Protein AF-A0A7S2DGN0-F1 (afdb_monomer)

Sequence (111 aa):
EVTQQELDEAKRRLREGFAFFGIVEQWEMSMCLFHATVGGHCHPGEFVDTRH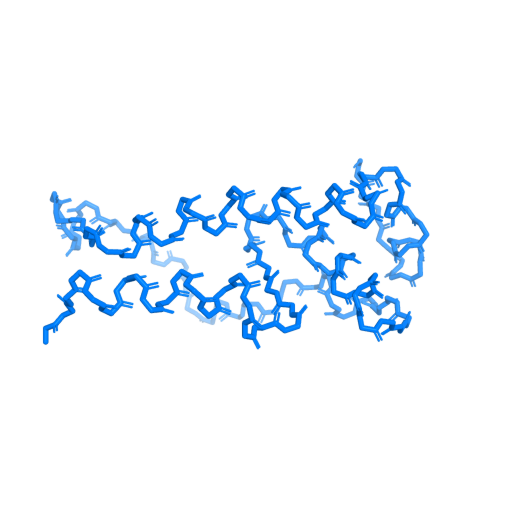WILPKVEYDEELLLGSWKDPYDGALYEYAQGLFQERLAEHNLSVEACQPCFQQAGIQYP

InterPro domains:
  IPR027417 P-loop containing nucleoside triphosphate hydrolase [G3DSA:3.40.50.300] (1-105)

Organism: NCBI:txid327968

Mean predicted aligned error: 5.31 Å

Radius of gyration: 16.92 Å; Cα contacts (8 Å, |Δi|>4): 85; chains: 1; bounding box: 37×41×38 Å

Structure (mmCIF, N/CA/C/O backbone):
data_AF-A0A7S2DGN0-F1
#
_entry.id   AF-A0A7S2DGN0-F1
#
loop_
_atom_site.group_PDB
_atom_site.id
_atom_site.type_symbol
_atom_site.label_atom_id
_atom_site.label_alt_id
_atom_site.label_comp_id
_atom_site.label_asym_id
_atom_site.label_entity_id
_atom_site.label_seq_id
_atom_site.pdbx_PDB_ins_code
_atom_site.Cartn_x
_atom_site.Cartn_y
_atom_site.Cartn_z
_atom_site.occupancy
_atom_site.B_iso_or_equiv
_atom_site.auth_seq_id
_atom_site.auth_comp_id
_atom_site.auth_asym_id
_atom_site.auth_atom_id
_atom_site.pdbx_PDB_model_num
ATOM 1 N N . GLU A 1 1 ? -19.899 8.518 14.399 1.00 79.38 1 GLU A N 1
ATOM 2 C CA . GLU A 1 1 ? -18.679 8.390 15.217 1.00 79.38 1 GLU A CA 1
ATOM 3 C C . GLU A 1 1 ? -18.067 7.047 14.875 1.00 79.38 1 GLU A C 1
ATOM 5 O O . GLU A 1 1 ? -18.847 6.115 14.714 1.00 79.38 1 GLU A O 1
ATOM 10 N N . VAL A 1 2 ? -16.748 6.984 14.679 1.00 89.06 2 VAL A N 1
ATOM 11 C CA . VAL A 1 2 ? -16.049 5.735 14.341 1.00 89.06 2 VAL A CA 1
ATOM 12 C C . VAL A 1 2 ? -15.901 4.882 15.600 1.00 89.06 2 VAL A C 1
ATOM 14 O O . VAL A 1 2 ? -15.639 5.395 16.688 1.00 89.06 2 VAL A O 1
ATOM 17 N N . THR A 1 3 ? -16.089 3.579 15.452 1.00 94.94 3 THR A N 1
ATOM 18 C CA . THR A 1 3 ? -16.093 2.590 16.528 1.00 94.94 3 THR A CA 1
ATOM 19 C C . THR A 1 3 ? -14.958 1.581 16.372 1.00 94.94 3 THR A C 1
ATOM 21 O O . THR A 1 3 ? -14.431 1.363 15.281 1.00 94.94 3 THR A O 1
ATOM 24 N N . GLN A 1 4 ? -14.635 0.869 17.456 1.00 96.06 4 GLN A N 1
ATOM 25 C CA . GLN A 1 4 ? -13.684 -0.246 17.403 1.00 96.06 4 GLN A CA 1
ATOM 26 C C . GLN A 1 4 ? -14.107 -1.333 16.398 1.00 96.06 4 GLN A C 1
ATOM 28 O O . GLN A 1 4 ? -13.263 -1.902 15.715 1.00 96.06 4 GLN A O 1
ATOM 33 N N . GLN A 1 5 ? -15.413 -1.588 16.266 1.00 97.50 5 GLN A N 1
ATOM 34 C CA . GLN A 1 5 ? -15.936 -2.566 15.306 1.00 97.50 5 GLN A CA 1
ATOM 35 C C . GLN A 1 5 ? -15.676 -2.144 13.855 1.00 97.50 5 GLN A C 1
ATOM 37 O O . GLN A 1 5 ? -15.377 -2.989 13.014 1.00 97.50 5 GLN A O 1
ATOM 42 N N . GLU A 1 6 ? -15.757 -0.845 13.557 1.00 98.06 6 GLU A N 1
ATOM 43 C CA . GLU A 1 6 ? -15.435 -0.316 12.229 1.00 98.06 6 GLU A CA 1
ATOM 44 C C . GLU A 1 6 ? -13.933 -0.396 11.936 1.00 98.06 6 GLU A C 1
ATOM 46 O O . GLU A 1 6 ? -13.562 -0.759 10.820 1.00 98.06 6 GLU A O 1
ATOM 51 N N . LEU A 1 7 ? -13.071 -0.151 12.933 1.00 97.88 7 LEU A N 1
ATOM 52 C CA . LEU A 1 7 ? -11.626 -0.371 12.807 1.00 97.88 7 LEU A CA 1
ATOM 53 C C . LEU A 1 7 ? -11.302 -1.847 12.518 1.00 97.88 7 LEU A C 1
ATOM 55 O O . LEU A 1 7 ? -10.513 -2.145 11.619 1.00 97.88 7 LEU A O 1
ATOM 59 N N . ASP A 1 8 ? -11.919 -2.777 13.246 1.00 98.19 8 ASP A N 1
ATOM 60 C CA . ASP A 1 8 ? -11.689 -4.213 13.062 1.00 98.19 8 ASP A CA 1
ATOM 61 C C . ASP A 1 8 ? -12.170 -4.687 11.679 1.00 98.19 8 ASP A C 1
ATOM 63 O O . ASP A 1 8 ? -11.466 -5.431 10.990 1.00 98.19 8 ASP A O 1
ATOM 67 N N . GLU A 1 9 ? -13.325 -4.198 11.216 1.00 98.44 9 GLU A N 1
ATOM 68 C CA . GLU A 1 9 ? -13.828 -4.479 9.868 1.00 98.44 9 GLU A CA 1
ATOM 69 C C . GLU A 1 9 ? -12.934 -3.863 8.779 1.00 98.44 9 GLU A C 1
ATOM 71 O O . GLU A 1 9 ? -12.698 -4.499 7.750 1.00 98.44 9 GLU A O 1
ATOM 76 N N . ALA A 1 10 ? -12.380 -2.666 8.992 1.00 98.38 10 ALA A N 1
ATOM 77 C CA . ALA A 1 10 ? -11.428 -2.057 8.064 1.00 98.38 10 ALA A CA 1
ATOM 78 C C . ALA A 1 10 ? -10.141 -2.892 7.938 1.00 98.38 10 ALA A C 1
ATOM 80 O O . ALA A 1 10 ? -9.703 -3.183 6.821 1.00 98.38 10 ALA A O 1
ATOM 81 N N . LYS A 1 11 ? -9.584 -3.367 9.062 1.00 98.62 11 LYS A N 1
ATOM 82 C CA . LYS A 1 11 ? -8.427 -4.283 9.073 1.00 98.62 11 LYS A CA 1
ATOM 83 C C . LYS A 1 11 ? -8.732 -5.588 8.338 1.00 98.62 11 LYS A C 1
ATOM 85 O O . LYS A 1 11 ? -7.925 -6.040 7.525 1.00 98.62 11 LYS A O 1
ATOM 90 N N . ARG A 1 12 ? -9.917 -6.167 8.565 1.00 98.56 12 ARG A N 1
ATOM 91 C CA . ARG A 1 12 ? -10.363 -7.380 7.866 1.00 98.56 12 ARG A CA 1
ATOM 92 C C . ARG A 1 12 ? -10.457 -7.154 6.355 1.00 98.56 12 ARG A C 1
ATOM 94 O O . ARG A 1 12 ? -9.955 -7.966 5.583 1.00 98.56 12 ARG A O 1
ATOM 101 N N . ARG A 1 13 ? -11.032 -6.030 5.911 1.00 98.44 13 ARG A N 1
ATOM 102 C CA . ARG A 1 13 ? -11.114 -5.676 4.481 1.00 98.44 13 ARG A CA 1
ATOM 103 C C . ARG A 1 13 ? -9.741 -5.487 3.842 1.00 98.44 13 ARG A C 1
ATOM 105 O O . ARG A 1 13 ? -9.553 -5.966 2.729 1.00 98.44 13 ARG A O 1
ATOM 112 N N . LEU A 1 14 ? -8.782 -4.864 4.531 1.00 98.12 14 LEU A N 1
ATOM 113 C CA . LEU A 1 14 ? -7.393 -4.772 4.056 1.00 98.12 14 LEU A CA 1
ATOM 114 C C . LEU A 1 14 ? -6.757 -6.149 3.845 1.00 98.12 14 LEU A C 1
ATOM 116 O O . LEU A 1 14 ? -6.093 -6.375 2.835 1.00 98.12 14 LEU A O 1
ATOM 120 N N . ARG A 1 15 ? -6.982 -7.086 4.770 1.00 98.19 15 ARG A N 1
ATOM 121 C CA . ARG A 1 15 ? -6.400 -8.431 4.684 1.00 98.19 15 ARG A CA 1
ATOM 122 C C . ARG A 1 15 ? -7.095 -9.342 3.674 1.00 98.19 15 ARG A C 1
ATOM 124 O O . ARG A 1 15 ? -6.430 -10.168 3.058 1.00 98.19 15 ARG A O 1
ATOM 131 N N . GLU A 1 16 ? -8.406 -9.236 3.518 1.00 97.44 16 GLU A N 1
ATOM 132 C CA . GLU A 1 16 ? -9.191 -10.261 2.812 1.00 97.44 16 GLU A CA 1
ATOM 133 C C . GLU A 1 16 ? -9.985 -9.722 1.621 1.00 97.44 16 GLU A C 1
ATOM 135 O O . GLU A 1 16 ? -10.348 -10.482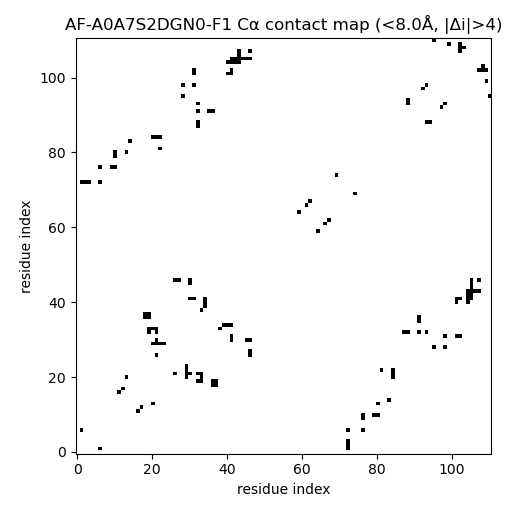 0.728 1.00 97.44 16 GLU A O 1
ATOM 140 N N . GLY A 1 17 ? -10.320 -8.432 1.632 1.00 96.50 17 GLY A N 1
ATOM 141 C CA . GLY A 1 17 ? -11.282 -7.841 0.703 1.00 96.50 17 GLY A CA 1
ATOM 142 C C . GLY A 1 17 ? -10.650 -7.135 -0.491 1.00 96.50 17 GLY A C 1
ATOM 143 O O . GLY A 1 17 ? -11.235 -7.136 -1.573 1.00 96.50 17 GLY A O 1
ATOM 144 N N . PHE A 1 18 ? -9.479 -6.524 -0.312 1.00 96.81 18 PHE A N 1
ATOM 145 C CA . PHE A 1 18 ? -8.791 -5.819 -1.389 1.00 96.81 18 PHE A CA 1
ATOM 146 C C . PHE A 1 18 ? -7.806 -6.733 -2.106 1.00 96.81 18 PHE A C 1
ATOM 148 O O . PHE A 1 18 ? -6.973 -7.379 -1.476 1.00 96.81 18 PHE A O 1
ATOM 155 N N . ALA A 1 19 ? -7.864 -6.726 -3.440 1.00 94.75 19 ALA A N 1
ATOM 156 C CA . ALA A 1 19 ? -6.831 -7.353 -4.258 1.00 94.75 19 ALA A CA 1
ATOM 157 C C . ALA A 1 19 ? -5.477 -6.661 -4.052 1.00 94.75 19 ALA A C 1
ATOM 159 O O . ALA A 1 19 ? -4.453 -7.322 -4.005 1.00 94.75 19 ALA A O 1
ATOM 160 N N . PHE A 1 20 ? -5.478 -5.336 -3.894 1.00 97.12 20 PHE A N 1
ATOM 161 C CA . PHE A 1 20 ? -4.279 -4.536 -3.693 1.00 97.12 20 PHE A CA 1
ATOM 162 C C . PHE A 1 20 ? -4.585 -3.305 -2.832 1.00 97.12 20 PHE A C 1
ATOM 164 O O . PHE A 1 20 ? -5.671 -2.729 -2.927 1.00 97.12 20 PHE A O 1
ATOM 171 N N . PHE A 1 21 ? -3.601 -2.880 -2.043 1.00 98.38 21 PHE A N 1
ATOM 172 C CA . PHE A 1 21 ? -3.524 -1.559 -1.425 1.00 98.38 21 PHE A CA 1
ATOM 173 C C . PHE A 1 21 ? -2.049 -1.128 -1.344 1.00 98.38 21 PHE A C 1
ATOM 175 O O . PHE A 1 21 ? -1.154 -1.974 -1.352 1.00 98.38 21 PHE A O 1
ATOM 182 N N . GLY A 1 22 ? -1.800 0.180 -1.264 1.00 97.69 22 GLY A N 1
ATOM 183 C CA . GLY A 1 22 ? -0.454 0.757 -1.213 1.00 97.69 22 GLY A CA 1
ATOM 184 C C . GLY A 1 22 ? -0.262 1.731 -0.054 1.00 97.69 22 GLY A C 1
ATOM 185 O O . GLY A 1 22 ? -1.223 2.118 0.611 1.00 97.69 22 GLY A O 1
ATOM 186 N N . ILE A 1 23 ? 0.989 2.139 0.152 1.00 98.19 23 ILE A N 1
ATOM 187 C CA . ILE A 1 23 ? 1.421 3.126 1.146 1.00 98.19 23 ILE A CA 1
ATOM 188 C C . ILE A 1 23 ? 2.069 4.294 0.399 1.00 98.19 23 ILE A C 1
ATOM 190 O O . ILE A 1 23 ? 3.002 4.093 -0.377 1.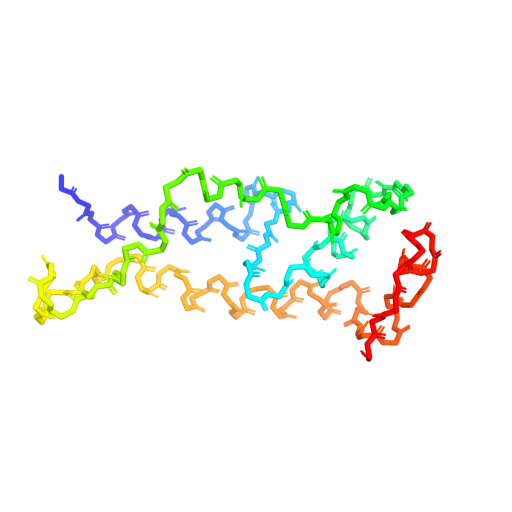00 98.19 23 ILE A O 1
ATOM 194 N N . VAL A 1 24 ? 1.581 5.516 0.624 1.00 94.19 24 VAL A N 1
ATOM 195 C CA . VAL A 1 24 ? 2.021 6.712 -0.121 1.00 94.19 24 VAL A CA 1
ATOM 196 C C . VAL A 1 24 ? 3.512 6.989 0.081 1.00 94.19 24 VAL A C 1
ATOM 198 O O . VAL A 1 24 ? 4.206 7.363 -0.857 1.00 94.19 24 VAL A O 1
ATOM 201 N N . GLU A 1 25 ? 4.023 6.751 1.283 1.00 94.50 25 GLU A N 1
ATOM 202 C CA . GLU A 1 25 ? 5.432 6.900 1.654 1.00 94.50 25 GLU A CA 1
ATOM 203 C C . GLU A 1 25 ? 6.337 5.839 1.007 1.00 94.50 25 GLU A C 1
ATOM 205 O O . GLU A 1 25 ? 7.556 5.977 1.026 1.00 94.50 25 GLU A O 1
ATOM 210 N N . GLN A 1 26 ? 5.752 4.781 0.439 1.00 96.00 26 GLN A N 1
ATOM 211 C CA . GLN A 1 26 ? 6.433 3.705 -0.286 1.00 96.00 26 GLN A CA 1
ATOM 212 C C . GLN A 1 26 ? 5.810 3.562 -1.682 1.00 96.00 26 GLN A C 1
ATOM 214 O O . GLN A 1 26 ? 5.432 2.464 -2.105 1.00 96.00 26 GLN A O 1
ATOM 219 N N . TRP A 1 27 ? 5.628 4.689 -2.375 1.00 95.19 27 TRP A N 1
ATOM 220 C CA . TRP A 1 27 ? 4.850 4.772 -3.611 1.00 95.19 27 TRP A CA 1
ATOM 221 C C . TRP A 1 27 ? 5.359 3.829 -4.705 1.00 95.19 27 TRP A C 1
ATOM 223 O O . TRP A 1 27 ? 4.587 3.071 -5.290 1.00 95.19 27 TRP A O 1
ATOM 233 N N . GLU A 1 28 ? 6.666 3.808 -4.948 1.00 95.81 28 GLU A N 1
ATOM 234 C CA . GLU A 1 28 ? 7.266 3.007 -6.013 1.00 95.81 28 GLU A CA 1
ATOM 235 C C . GLU A 1 28 ? 7.126 1.509 -5.735 1.00 95.81 28 GLU A C 1
ATOM 237 O O . GLU A 1 28 ? 6.751 0.737 -6.620 1.00 95.81 28 GLU A O 1
ATOM 242 N N . MET A 1 29 ? 7.329 1.103 -4.479 1.00 97.75 29 MET A N 1
ATOM 243 C CA . MET A 1 29 ? 7.074 -0.269 -4.035 1.00 97.75 29 MET A CA 1
ATOM 244 C C . MET A 1 29 ? 5.587 -0.623 -4.108 1.00 97.75 29 MET A C 1
ATOM 246 O O . MET A 1 29 ? 5.246 -1.756 -4.438 1.00 97.75 29 MET A O 1
ATOM 250 N N . SER A 1 30 ? 4.695 0.340 -3.862 1.00 98.06 30 SER A N 1
ATOM 251 C CA . SER A 1 30 ? 3.251 0.149 -4.012 1.00 98.06 30 SER A CA 1
ATOM 252 C C . SER A 1 30 ? 2.877 -0.121 -5.468 1.00 98.06 30 SER A C 1
ATOM 254 O O . SER A 1 30 ? 2.110 -1.042 -5.731 1.00 98.06 30 SER A O 1
ATOM 256 N N . MET A 1 31 ? 3.445 0.615 -6.426 1.00 97.56 31 MET A N 1
ATOM 257 C CA . MET A 1 31 ? 3.211 0.359 -7.853 1.00 97.56 31 MET A CA 1
ATOM 258 C C . MET A 1 31 ? 3.806 -0.982 -8.292 1.00 97.56 31 MET A C 1
ATOM 260 O O . MET A 1 31 ? 3.151 -1.741 -9.003 1.00 97.56 31 MET A O 1
ATOM 264 N N . CYS A 1 32 ? 5.004 -1.332 -7.815 1.00 97.88 32 CYS A N 1
ATOM 265 C CA . CYS A 1 32 ? 5.582 -2.648 -8.081 1.00 97.88 32 CYS A CA 1
ATOM 266 C C . CYS A 1 32 ? 4.699 -3.788 -7.544 1.00 97.88 32 CYS A C 1
ATOM 268 O O . CYS A 1 32 ? 4.413 -4.738 -8.273 1.00 97.88 32 CYS A O 1
ATOM 270 N N . LEU A 1 33 ? 4.214 -3.677 -6.301 1.00 98.44 33 LEU A N 1
ATOM 271 C CA . LEU A 1 33 ? 3.296 -4.653 -5.716 1.00 98.44 33 LEU A CA 1
ATOM 272 C C . LEU A 1 33 ? 1.987 -4.732 -6.506 1.00 98.44 33 LEU A C 1
ATOM 274 O O . LEU A 1 33 ? 1.540 -5.832 -6.808 1.00 98.44 33 LEU A O 1
ATOM 278 N N . PHE A 1 34 ? 1.406 -3.597 -6.902 1.00 98.25 34 PHE A N 1
ATOM 279 C CA . PHE A 1 34 ? 0.202 -3.570 -7.734 1.00 98.25 34 PHE A CA 1
ATOM 280 C C . PHE A 1 34 ? 0.377 -4.402 -9.009 1.00 98.25 34 PHE A C 1
ATOM 282 O O . PHE A 1 34 ? -0.439 -5.285 -9.285 1.00 98.25 34 PHE A O 1
ATOM 289 N N . HIS A 1 35 ? 1.469 -4.184 -9.746 1.00 98.12 35 HIS A N 1
ATOM 290 C CA . HIS A 1 35 ? 1.760 -4.935 -10.970 1.00 98.12 35 HIS A CA 1
ATOM 291 C C . HIS A 1 35 ? 2.119 -6.399 -10.701 1.00 98.12 35 HIS A C 1
ATOM 293 O O . HIS A 1 35 ? 1.787 -7.258 -11.514 1.00 98.12 35 HIS A O 1
ATOM 299 N N . ALA A 1 36 ? 2.720 -6.725 -9.555 1.00 97.44 36 ALA A N 1
ATOM 300 C CA . ALA A 1 36 ? 2.949 -8.111 -9.145 1.00 97.44 36 ALA A CA 1
ATOM 301 C C . ALA A 1 36 ? 1.653 -8.844 -8.755 1.00 97.44 36 ALA A C 1
ATOM 303 O O . ALA A 1 36 ? 1.561 -10.061 -8.926 1.00 97.44 36 ALA A O 1
ATOM 304 N N . THR A 1 37 ? 0.655 -8.127 -8.234 1.00 96.69 37 THR A N 1
ATOM 305 C CA . THR A 1 37 ? -0.634 -8.699 -7.833 1.00 96.69 37 THR A CA 1
ATOM 306 C C . THR A 1 37 ? -1.616 -8.810 -8.996 1.00 96.69 37 THR A C 1
ATOM 308 O O . THR A 1 37 ? -2.272 -9.839 -9.150 1.00 96.69 37 THR A O 1
ATOM 311 N N . VAL A 1 38 ? -1.739 -7.766 -9.815 1.00 95.69 38 VAL A N 1
ATOM 312 C CA . VAL A 1 38 ? -2.761 -7.669 -10.872 1.00 95.69 38 VAL A CA 1
ATOM 313 C C . VAL A 1 38 ? -2.204 -8.052 -12.249 1.00 95.69 38 VAL A C 1
ATOM 315 O O . VAL A 1 38 ? -2.957 -8.480 -13.125 1.00 95.69 38 VAL A O 1
ATOM 318 N N . GLY A 1 39 ? -0.886 -7.960 -12.435 1.00 95.19 39 GLY A N 1
ATOM 319 C CA . GLY A 1 39 ? -0.243 -8.050 -13.741 1.00 95.19 39 GLY A CA 1
ATOM 320 C C . GLY A 1 39 ? -0.379 -6.750 -14.537 1.00 95.19 39 GLY A C 1
ATOM 321 O O . GLY A 1 39 ? -1.247 -5.921 -14.276 1.00 95.19 39 GLY A O 1
ATOM 322 N N . GLY A 1 40 ? 0.478 -6.577 -15.539 1.00 95.62 40 GLY A N 1
ATOM 323 C CA . GLY A 1 40 ? 0.519 -5.358 -16.343 1.00 95.62 40 GLY A CA 1
ATOM 324 C C . GLY A 1 40 ? 1.944 -4.930 -16.656 1.00 95.62 40 GLY A C 1
ATOM 325 O O . GLY A 1 40 ? 2.908 -5.562 -16.225 1.00 95.62 40 GLY A O 1
ATOM 326 N N . HIS A 1 41 ? 2.061 -3.883 -17.466 1.00 96.38 41 HIS A N 1
ATOM 327 C CA . HIS A 1 41 ? 3.328 -3.204 -17.702 1.00 96.38 41 HIS A CA 1
ATOM 328 C C . HIS A 1 41 ? 3.400 -1.985 -16.792 1.00 96.38 41 HIS A C 1
ATOM 330 O O . HIS A 1 41 ? 2.425 -1.241 -16.709 1.00 96.38 41 HIS A O 1
ATOM 336 N N . CYS A 1 42 ? 4.550 -1.755 -16.165 1.00 97.38 42 CYS A N 1
ATOM 337 C CA . CYS A 1 42 ? 4.742 -0.556 -15.362 1.00 97.38 42 CYS A CA 1
ATOM 338 C C . CYS A 1 42 ? 4.897 0.661 -16.274 1.00 97.38 42 CYS A C 1
ATOM 340 O O . CYS A 1 42 ? 5.763 0.690 -17.151 1.00 97.38 42 CYS A O 1
ATOM 342 N N . HIS A 1 43 ? 4.047 1.666 -16.087 1.00 95.94 43 HIS A N 1
ATOM 343 C CA . HIS A 1 43 ? 3.988 2.833 -16.957 1.00 95.94 43 HIS A CA 1
ATOM 344 C C . HIS A 1 43 ? 4.636 4.054 -16.296 1.00 95.94 43 HIS A C 1
ATOM 346 O O . HIS A 1 43 ? 4.388 4.312 -15.122 1.00 95.94 43 HIS A O 1
ATOM 352 N N . PRO A 1 44 ? 5.372 4.895 -17.050 1.00 94.19 44 PRO A N 1
ATOM 353 C CA 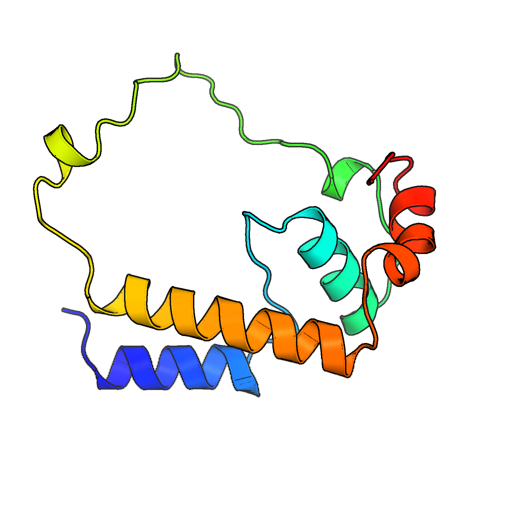. PRO A 1 44 ? 6.032 6.076 -16.488 1.00 94.19 44 PRO A CA 1
ATOM 354 C C . PRO A 1 44 ? 5.090 7.000 -15.702 1.00 94.19 44 PRO A C 1
ATOM 356 O O . PRO A 1 44 ? 5.470 7.544 -14.671 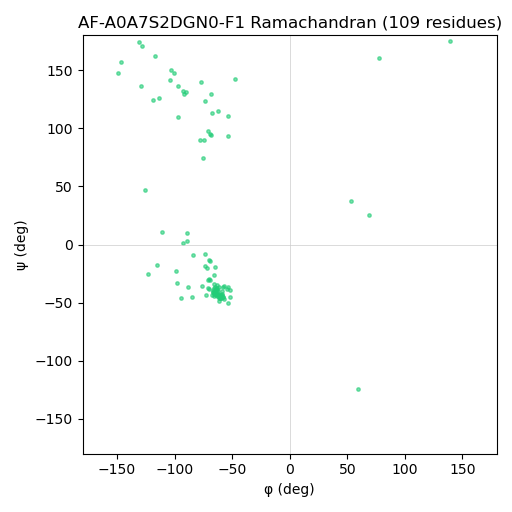1.00 94.19 44 PRO A O 1
ATOM 359 N N . GLY A 1 45 ? 3.842 7.151 -16.163 1.00 91.62 45 GLY A N 1
ATOM 360 C CA . GLY A 1 45 ? 2.843 8.015 -15.526 1.00 91.62 45 GLY A CA 1
ATOM 361 C C . GLY A 1 45 ? 2.415 7.579 -14.121 1.00 91.62 45 GLY A C 1
ATOM 362 O O . GLY A 1 45 ? 1.921 8.410 -13.369 1.00 91.62 45 GLY A O 1
ATOM 363 N N . GLU A 1 46 ? 2.633 6.316 -13.749 1.00 93.12 46 GLU A N 1
ATOM 364 C CA . GLU A 1 46 ? 2.324 5.784 -12.413 1.00 93.12 46 GLU A CA 1
ATOM 365 C C . GLU A 1 46 ? 3.321 6.273 -11.358 1.00 93.12 46 GLU A C 1
ATOM 367 O O . GLU A 1 46 ? 3.031 6.242 -10.168 1.00 93.12 46 GLU A O 1
ATOM 372 N N . PHE A 1 47 ? 4.484 6.760 -11.791 1.00 92.38 47 PHE A N 1
ATOM 373 C CA . PHE A 1 47 ? 5.585 7.203 -10.935 1.00 92.38 47 PHE A CA 1
ATOM 374 C C . PHE A 1 47 ? 5.790 8.723 -10.984 1.00 92.38 47 PHE A C 1
ATOM 376 O O . PHE A 1 47 ? 6.788 9.243 -10.490 1.00 92.38 47 PHE A O 1
ATOM 383 N N . VAL A 1 48 ? 4.848 9.454 -11.586 1.00 86.50 48 VAL A N 1
ATOM 384 C CA . VAL A 1 48 ? 4.846 10.918 -11.599 1.00 86.50 48 VAL A CA 1
ATOM 385 C C . VAL A 1 48 ? 4.034 11.427 -10.415 1.00 86.50 48 VAL A C 1
ATOM 387 O O . VAL A 1 48 ? 2.877 11.053 -10.241 1.00 86.50 48 VAL A O 1
ATOM 390 N N . ASP A 1 49 ? 4.606 12.348 -9.638 1.00 80.38 49 ASP A N 1
ATOM 391 C CA . ASP A 1 49 ? 3.838 13.085 -8.636 1.00 80.38 49 ASP A CA 1
ATOM 392 C C . ASP A 1 49 ? 2.886 14.069 -9.330 1.00 80.38 49 ASP A C 1
ATOM 394 O O . ASP A 1 49 ? 3.266 15.168 -9.738 1.00 80.38 49 ASP A O 1
ATOM 398 N N . THR A 1 50 ? 1.628 13.661 -9.490 1.00 76.88 50 THR A N 1
ATOM 399 C CA . THR A 1 50 ? 0.578 14.486 -10.099 1.00 76.88 50 THR A CA 1
ATOM 400 C C . THR A 1 50 ? -0.170 15.346 -9.082 1.00 76.88 50 THR A C 1
ATOM 402 O O . THR A 1 50 ? -1.213 15.918 -9.420 1.00 76.88 50 THR A O 1
ATOM 405 N N . ARG A 1 51 ? 0.294 15.435 -7.826 1.00 72.25 51 ARG A N 1
ATOM 406 C CA . ARG A 1 51 ? -0.329 16.294 -6.810 1.00 72.25 51 ARG A CA 1
ATOM 407 C C . ARG A 1 51 ? -0.093 17.750 -7.196 1.00 72.25 51 ARG A C 1
ATOM 409 O O . ARG A 1 51 ? 0.934 18.354 -6.896 1.00 72.25 51 ARG A O 1
ATOM 416 N N . HIS A 1 52 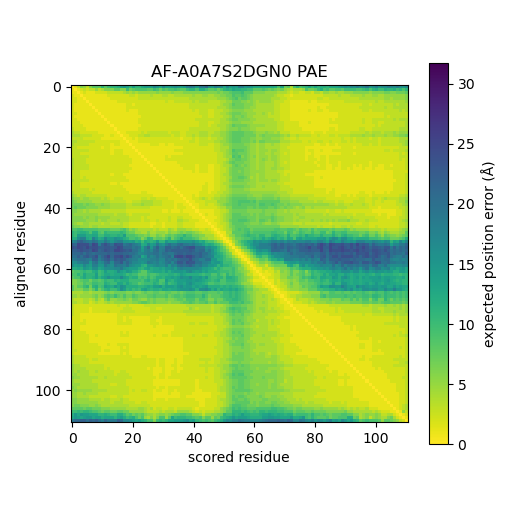? -1.068 18.317 -7.895 1.00 59.66 52 HIS A N 1
ATOM 417 C CA . HIS A 1 52 ? -1.077 19.726 -8.247 1.00 59.66 52 HIS A CA 1
ATOM 418 C C . HIS A 1 52 ? -1.299 20.571 -6.987 1.00 59.66 52 HIS A C 1
ATOM 420 O O . HIS A 1 52 ? -2.432 20.838 -6.588 1.00 59.66 52 HIS A O 1
ATOM 426 N N . TRP A 1 53 ? -0.214 21.048 -6.383 1.00 57.50 53 TRP A N 1
ATOM 427 C CA . TRP A 1 53 ? -0.263 22.137 -5.410 1.00 57.50 53 TRP A CA 1
ATOM 428 C C . TRP A 1 53 ? -0.483 23.458 -6.169 1.00 57.50 53 TRP A C 1
ATOM 430 O O . TRP A 1 53 ? 0.446 24.225 -6.395 1.00 57.50 53 TRP A O 1
ATOM 440 N N . ILE A 1 54 ? -1.710 23.700 -6.649 1.00 54.66 54 ILE A N 1
ATOM 441 C CA . ILE A 1 54 ? -2.078 24.952 -7.355 1.00 54.66 54 ILE A CA 1
ATOM 442 C C . ILE A 1 54 ? -2.093 26.145 -6.381 1.00 54.66 54 ILE A C 1
ATOM 444 O O . ILE A 1 54 ? -2.072 27.305 -6.785 1.00 54.66 54 ILE A O 1
ATOM 448 N N . LEU A 1 55 ? -2.086 25.868 -5.080 1.00 58.22 55 LEU A N 1
ATOM 449 C CA . LEU A 1 55 ? -1.925 26.866 -4.038 1.00 58.22 55 LEU A CA 1
ATOM 450 C C . LEU A 1 55 ? -0.474 26.842 -3.542 1.00 58.22 55 LEU A C 1
ATOM 452 O O . LEU A 1 55 ? 0.134 25.767 -3.528 1.00 58.22 55 LEU A O 1
ATOM 456 N N . PRO A 1 56 ? 0.096 27.993 -3.125 1.00 61.28 56 PRO A N 1
ATOM 457 C CA . PRO A 1 56 ? 1.358 27.987 -2.392 1.00 61.28 56 PRO A CA 1
ATOM 458 C C . PRO A 1 56 ? 1.268 26.946 -1.275 1.00 61.28 56 PRO A C 1
ATOM 460 O O . PRO A 1 56 ? 0.190 26.786 -0.699 1.00 61.28 56 PRO A O 1
ATOM 463 N N . LYS A 1 57 ? 2.371 26.233 -0.997 1.00 61.62 57 LYS A N 1
ATOM 464 C CA . LYS A 1 57 ? 2.477 25.362 0.180 1.00 61.62 57 LYS A CA 1
ATOM 465 C C . LYS A 1 57 ? 2.128 26.214 1.397 1.00 61.62 57 LYS A C 1
ATOM 467 O O . LYS A 1 57 ? 2.977 26.931 1.915 1.00 61.62 57 LYS A O 1
ATOM 472 N N . VAL A 1 58 ? 0.864 26.192 1.800 1.00 64.94 58 VAL A N 1
ATOM 473 C CA . VAL A 1 58 ? 0.480 26.586 3.141 1.00 64.94 58 VAL A CA 1
ATOM 474 C C . VAL A 1 58 ? 1.203 25.558 3.985 1.00 64.94 58 VAL A C 1
ATOM 476 O O . VAL A 1 58 ? 0.970 24.362 3.799 1.00 64.94 58 VAL A O 1
ATOM 479 N N . GLU A 1 59 ? 2.171 25.994 4.790 1.00 65.50 59 GLU A N 1
ATOM 480 C CA . GLU A 1 59 ? 2.731 25.112 5.805 1.00 65.50 59 GLU A CA 1
ATOM 481 C C . GLU A 1 59 ? 1.545 24.591 6.607 1.00 65.50 59 GLU A C 1
ATOM 483 O O . GLU A 1 59 ? 0.813 25.350 7.245 1.00 65.50 59 GLU A O 1
ATOM 488 N N . TYR A 1 60 ? 1.280 23.300 6.434 1.00 70.25 60 TYR A N 1
ATOM 489 C CA . TYR A 1 60 ? 0.250 22.606 7.168 1.00 70.25 60 TYR A CA 1
ATOM 490 C C . TYR A 1 60 ? 0.807 22.418 8.570 1.00 70.25 60 TYR A C 1
ATOM 492 O O . TYR A 1 60 ? 1.551 21.480 8.844 1.00 70.25 60 TYR A O 1
ATOM 500 N N . ASP A 1 61 ? 0.535 23.401 9.418 1.00 76.69 61 ASP A N 1
ATOM 501 C CA . ASP A 1 61 ? 0.881 23.337 10.825 1.00 76.69 61 ASP A CA 1
ATOM 502 C C . ASP A 1 61 ? -0.157 22.450 11.521 1.00 76.69 61 ASP A C 1
ATOM 504 O O . ASP A 1 61 ? -1.234 22.891 11.930 1.00 76.69 61 ASP A O 1
ATOM 508 N N . GLU A 1 62 ? 0.151 21.153 11.567 1.00 76.88 62 GLU A N 1
ATOM 509 C CA . GLU A 1 62 ? -0.655 20.138 12.249 1.00 76.88 62 GLU A CA 1
ATOM 510 C C . GLU A 1 62 ? -0.898 20.496 13.710 1.00 76.88 62 GLU A C 1
ATOM 512 O O . GLU A 1 62 ? -1.999 20.292 14.217 1.00 76.88 62 GLU A O 1
ATOM 517 N N . GLU A 1 63 ? 0.102 21.067 14.380 1.00 80.75 63 GLU A N 1
ATOM 518 C CA . GLU A 1 63 ? -0.004 21.451 15.782 1.00 80.75 63 GLU A CA 1
ATOM 519 C C . GLU A 1 63 ? -0.940 22.656 15.947 1.00 80.75 63 GLU A C 1
ATOM 521 O O . GLU A 1 63 ? -1.756 22.683 16.867 1.00 80.75 63 GLU A O 1
ATOM 526 N N . LEU A 1 64 ? -0.927 23.612 15.016 1.00 82.56 64 LEU A N 1
ATOM 527 C CA . LEU A 1 64 ? -1.892 24.715 14.996 1.00 82.56 64 LEU A CA 1
ATOM 528 C C . LEU A 1 64 ? -3.326 24.244 14.709 1.00 82.56 64 LEU A C 1
ATOM 530 O O . LEU A 1 64 ? -4.275 24.785 15.279 1.00 82.56 64 LEU A O 1
ATOM 534 N N . LEU A 1 65 ? -3.503 23.280 13.803 1.00 81.69 65 LEU A N 1
ATOM 535 C CA . LEU A 1 65 ? -4.822 22.871 13.304 1.00 81.69 65 LEU A CA 1
ATOM 536 C C . LEU A 1 65 ? -5.485 21.782 14.152 1.00 81.69 65 LEU A C 1
ATOM 538 O O . LEU A 1 65 ? -6.704 21.793 14.321 1.00 81.69 65 LEU A O 1
ATOM 542 N N . LEU A 1 66 ? -4.694 20.849 14.676 1.00 83.25 66 LEU A N 1
ATOM 543 C CA . LEU A 1 66 ? -5.157 19.678 15.424 1.00 83.25 66 LEU A CA 1
ATOM 544 C C . LEU A 1 66 ? -4.699 19.710 16.888 1.00 83.25 66 LEU A C 1
ATOM 546 O O . LEU A 1 66 ? -5.273 19.012 17.727 1.00 83.25 66 LEU A O 1
ATOM 550 N N . GLY A 1 67 ? -3.697 20.524 17.234 1.00 84.69 67 GLY A N 1
ATOM 551 C CA . GLY A 1 67 ? -3.117 20.534 18.573 1.00 84.69 67 GLY A CA 1
ATOM 552 C C . GLY A 1 67 ? -2.562 19.160 18.933 1.00 84.69 67 GLY A C 1
ATOM 553 O O . GLY A 1 67 ? -1.752 18.579 18.219 1.00 84.69 67 GLY A O 1
ATOM 554 N N . SER A 1 68 ? -3.030 18.620 20.057 1.00 82.81 68 SER A N 1
ATOM 555 C CA . SER A 1 68 ? -2.705 17.265 20.508 1.00 82.81 68 SER A CA 1
ATOM 556 C C . SER A 1 68 ? -3.709 16.204 20.050 1.00 82.81 68 SER A C 1
ATOM 558 O O . SER A 1 68 ? -3.567 15.036 20.426 1.00 82.81 68 SER A O 1
ATOM 560 N N . TRP A 1 69 ? -4.738 16.583 19.285 1.00 84.81 69 TRP A N 1
ATOM 561 C CA . TRP A 1 69 ? -5.719 15.630 18.792 1.00 84.81 69 TRP A CA 1
ATOM 562 C C . TRP A 1 69 ? -5.068 14.699 17.771 1.00 84.81 69 TRP A C 1
ATOM 564 O O . TRP A 1 69 ? -4.417 15.131 16.823 1.00 84.81 69 TRP A O 1
ATOM 574 N N . LYS A 1 70 ? -5.262 13.400 17.976 1.00 81.94 70 LYS A N 1
ATOM 575 C CA . LYS A 1 70 ? -4.867 12.348 17.044 1.00 81.94 70 LYS A CA 1
ATOM 576 C C . LYS A 1 70 ? -6.070 11.457 16.823 1.00 81.94 70 LYS A C 1
ATOM 578 O O . LYS A 1 70 ? -6.724 11.097 17.802 1.00 81.94 70 LYS A O 1
ATOM 583 N N . ASP A 1 71 ? -6.325 11.083 15.574 1.00 85.94 71 ASP A N 1
ATOM 584 C CA . ASP A 1 71 ? -7.345 10.086 15.279 1.00 85.94 71 ASP A CA 1
ATOM 585 C C . ASP A 1 71 ? -6.883 8.720 15.826 1.00 85.94 71 ASP A C 1
ATOM 587 O O . ASP A 1 71 ? -5.879 8.172 15.352 1.00 85.94 71 ASP A O 1
ATOM 591 N N . PRO A 1 72 ? -7.557 8.168 16.851 1.00 87.19 72 PRO A N 1
ATOM 592 C CA . PRO A 1 72 ? -7.122 6.926 17.475 1.00 87.19 72 PRO A CA 1
ATOM 593 C C . PRO A 1 72 ? -7.355 5.702 16.579 1.00 87.19 72 PRO A C 1
ATOM 595 O O . PRO A 1 72 ? -6.729 4.665 16.800 1.00 87.19 72 PRO A O 1
ATOM 598 N N . TYR A 1 73 ? -8.242 5.798 15.586 1.00 95.25 73 TYR A N 1
ATOM 599 C CA . TYR A 1 73 ? -8.615 4.686 14.720 1.00 95.25 73 TYR A CA 1
ATOM 600 C C . TYR A 1 73 ? -7.793 4.680 13.436 1.00 95.25 73 TYR A C 1
ATOM 602 O O . TYR A 1 73 ? -7.243 3.634 13.089 1.00 95.25 73 TYR A O 1
ATOM 610 N N . ASP A 1 74 ? -7.630 5.831 12.782 1.00 94.00 74 ASP A N 1
ATOM 611 C CA . ASP A 1 74 ? -6.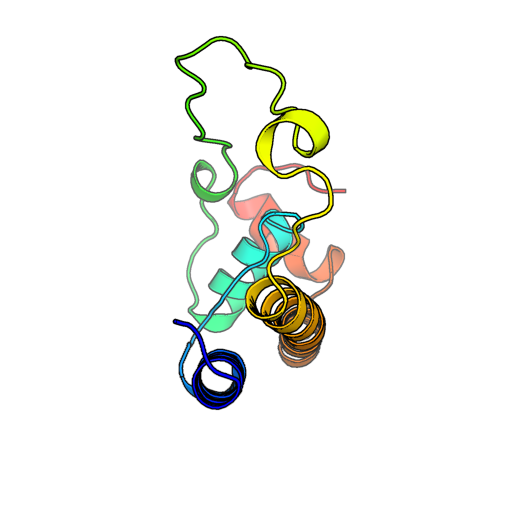844 5.923 11.548 1.00 94.00 74 ASP A CA 1
ATOM 612 C C . ASP A 1 74 ? -5.369 5.603 11.804 1.00 94.00 74 ASP A C 1
ATOM 614 O O . ASP A 1 74 ? -4.767 4.849 11.041 1.00 94.00 74 ASP A O 1
ATOM 618 N N . GLY A 1 75 ? -4.799 6.073 12.921 1.00 92.50 75 GLY A N 1
ATOM 619 C CA . GLY A 1 75 ? -3.427 5.725 13.302 1.00 92.50 75 GLY A CA 1
ATOM 620 C C . GLY A 1 75 ? -3.237 4.214 13.487 1.00 92.50 75 GLY A C 1
ATOM 621 O O . GLY A 1 75 ? -2.303 3.626 12.942 1.00 92.50 75 GLY A O 1
ATOM 622 N N . ALA A 1 76 ? -4.168 3.564 14.191 1.00 95.81 76 ALA A N 1
ATOM 623 C CA . ALA A 1 76 ? -4.132 2.121 14.424 1.00 95.81 76 ALA A CA 1
ATOM 624 C C . ALA A 1 76 ? -4.412 1.291 13.156 1.00 95.81 76 ALA A C 1
ATOM 626 O O . ALA A 1 76 ? -3.938 0.156 13.039 1.00 95.81 76 ALA A O 1
ATOM 627 N N . LEU A 1 77 ? -5.208 1.813 12.217 1.00 98.06 77 LEU A N 1
ATOM 628 C CA . LEU A 1 77 ? -5.442 1.190 10.915 1.00 98.06 77 LEU A CA 1
ATOM 629 C C . LEU A 1 77 ? -4.210 1.316 10.018 1.00 98.06 77 LEU A C 1
ATOM 631 O O . LEU A 1 77 ? -3.829 0.343 9.372 1.00 98.06 77 LEU A O 1
ATOM 635 N N . TYR A 1 78 ? -3.581 2.489 9.999 1.00 97.69 78 TYR A N 1
ATOM 636 C CA . TYR A 1 78 ? -2.411 2.772 9.179 1.00 97.69 78 TYR A CA 1
ATOM 637 C C . TYR A 1 78 ? -1.184 1.972 9.638 1.00 97.69 78 TYR A C 1
ATOM 639 O O . TYR A 1 78 ? -0.532 1.349 8.805 1.00 97.69 78 TYR A O 1
ATOM 647 N N . GLU A 1 79 ? -0.924 1.868 10.947 1.00 97.75 79 GLU A N 1
ATOM 648 C CA . GLU A 1 79 ? 0.132 0.991 11.487 1.00 97.75 79 GLU A CA 1
ATOM 649 C C . GLU A 1 79 ? -0.093 -0.478 11.086 1.00 97.75 79 GLU A C 1
ATOM 651 O O . GLU A 1 79 ? 0.822 -1.164 10.623 1.00 97.75 79 GLU A O 1
ATOM 656 N N . TYR A 1 80 ? -1.339 -0.954 11.183 1.00 98.44 80 TYR A N 1
ATOM 657 C CA . TYR A 1 80 ? -1.702 -2.292 10.716 1.00 98.44 80 TYR A CA 1
ATOM 658 C C . TYR A 1 80 ? -1.475 -2.459 9.207 1.00 98.44 80 TYR A C 1
ATOM 660 O O . TYR A 1 80 ? -0.944 -3.483 8.772 1.00 98.44 80 TYR A O 1
ATOM 668 N N . ALA A 1 81 ? -1.856 -1.460 8.406 1.00 98.62 81 ALA A N 1
ATOM 669 C CA . ALA A 1 81 ? -1.674 -1.466 6.960 1.00 98.62 81 ALA A CA 1
ATOM 670 C C . ALA A 1 81 ? -0.191 -1.496 6.575 1.00 98.62 81 ALA A C 1
ATOM 672 O O . ALA A 1 81 ? 0.171 -2.234 5.664 1.00 98.62 81 ALA A O 1
ATOM 673 N N . GLN A 1 82 ? 0.677 -0.768 7.283 1.00 98.69 82 GLN A N 1
ATOM 674 C CA . GLN A 1 82 ? 2.124 -0.809 7.063 1.00 98.69 82 GLN A CA 1
ATOM 675 C C . GLN A 1 82 ? 2.697 -2.209 7.308 1.00 98.69 82 GLN A C 1
ATOM 677 O O . GLN A 1 82 ? 3.443 -2.712 6.469 1.00 98.69 82 GLN A O 1
ATOM 682 N N . GLY A 1 83 ? 2.318 -2.863 8.412 1.00 98.69 83 GLY A N 1
ATOM 683 C CA . GLY A 1 83 ? 2.735 -4.240 8.699 1.00 98.69 83 GLY A CA 1
ATOM 684 C C . GLY A 1 83 ? 2.252 -5.228 7.635 1.00 98.69 83 GLY A C 1
ATOM 685 O O . GLY A 1 83 ? 3.049 -5.976 7.069 1.00 98.69 83 GLY A O 1
ATOM 686 N N . LEU A 1 84 ? 0.963 -5.167 7.287 1.00 98.75 84 LEU A N 1
ATOM 687 C CA . LEU A 1 84 ? 0.381 -6.012 6.244 1.00 98.75 84 LEU A CA 1
ATOM 688 C C . LEU A 1 84 ? 1.005 -5.745 4.866 1.00 98.75 84 LEU A C 1
ATOM 690 O O . LEU A 1 84 ? 1.180 -6.675 4.090 1.00 98.75 84 LEU A O 1
ATOM 694 N N . PHE A 1 85 ? 1.372 -4.504 4.550 1.00 98.75 85 PHE A N 1
ATOM 695 C CA . PHE A 1 85 ? 2.049 -4.170 3.298 1.00 98.75 85 PHE A CA 1
ATOM 696 C C . PHE A 1 85 ? 3.402 -4.884 3.187 1.00 98.75 85 PHE A C 1
ATOM 698 O O . PHE A 1 85 ? 3.696 -5.468 2.146 1.00 98.75 85 PHE A O 1
ATOM 705 N N . GLN A 1 86 ? 4.186 -4.932 4.271 1.00 98.62 86 GLN A N 1
ATOM 706 C CA . GLN A 1 86 ? 5.434 -5.707 4.294 1.00 98.62 86 GLN A CA 1
ATOM 707 C C . GLN A 1 86 ? 5.179 -7.216 4.145 1.00 98.62 86 GLN A C 1
ATOM 709 O O . GLN A 1 86 ? 5.919 -7.885 3.425 1.00 98.62 86 GLN A O 1
ATOM 714 N N . GLU A 1 87 ? 4.113 -7.754 4.759 1.00 98.50 87 GLU A N 1
ATOM 715 C CA . GLU A 1 87 ? 3.686 -9.147 4.534 1.00 98.50 87 GLU A CA 1
ATOM 716 C C . GLU A 1 87 ? 3.395 -9.399 3.044 1.00 98.50 87 GLU A C 1
ATOM 718 O O . GLU A 1 87 ? 3.889 -10.377 2.487 1.00 98.50 87 GLU A O 1
ATOM 723 N N . ARG A 1 88 ? 2.669 -8.498 2.365 1.00 98.38 88 ARG A N 1
ATOM 724 C CA . ARG A 1 88 ? 2.362 -8.625 0.927 1.00 98.38 88 ARG A CA 1
ATOM 725 C C . ARG A 1 88 ? 3.604 -8.576 0.048 1.00 98.38 88 ARG A C 1
ATOM 727 O O . ARG A 1 88 ? 3.721 -9.378 -0.876 1.00 98.38 88 ARG A O 1
ATOM 734 N N . LEU A 1 89 ? 4.545 -7.677 0.335 1.00 98.50 89 LEU A N 1
ATOM 735 C CA . LEU A 1 89 ? 5.826 -7.654 -0.374 1.00 98.50 89 LEU A CA 1
ATOM 736 C C . LEU A 1 89 ? 6.549 -9.000 -0.230 1.00 98.50 89 LEU A C 1
ATOM 738 O O . LEU A 1 89 ? 6.995 -9.563 -1.229 1.00 98.50 89 LEU A O 1
ATOM 742 N N . ALA A 1 90 ? 6.593 -9.556 0.983 1.00 98.38 90 ALA A N 1
ATOM 743 C CA . ALA A 1 90 ? 7.214 -10.851 1.239 1.00 98.38 90 ALA A CA 1
ATOM 744 C C . ALA A 1 90 ? 6.488 -12.012 0.529 1.00 98.38 90 ALA A C 1
ATOM 746 O O . ALA A 1 90 ? 7.147 -12.854 -0.077 1.00 98.38 90 ALA A O 1
ATOM 747 N N . GLU A 1 91 ? 5.151 -12.041 0.537 1.00 97.56 91 GLU A N 1
ATOM 748 C CA . GLU A 1 91 ? 4.338 -13.044 -0.173 1.00 97.56 91 GLU A CA 1
ATOM 749 C C . GLU A 1 91 ? 4.623 -13.064 -1.684 1.00 97.56 91 GLU A C 1
ATOM 751 O O . GLU A 1 91 ? 4.668 -14.131 -2.299 1.00 97.56 91 GLU A O 1
ATOM 756 N N . HIS A 1 92 ? 4.869 -11.892 -2.274 1.00 97.44 92 HIS A N 1
ATOM 757 C CA . HIS A 1 92 ? 5.228 -11.740 -3.684 1.00 97.44 92 HIS A CA 1
ATOM 758 C C . HIS A 1 92 ? 6.745 -11.820 -3.954 1.00 97.44 92 HIS A C 1
ATOM 760 O O . HIS A 1 92 ? 7.159 -11.695 -5.105 1.00 97.44 92 HIS A O 1
ATOM 766 N N . ASN A 1 93 ? 7.578 -12.077 -2.937 1.00 98.06 93 ASN A N 1
ATOM 767 C CA . ASN A 1 93 ? 9.04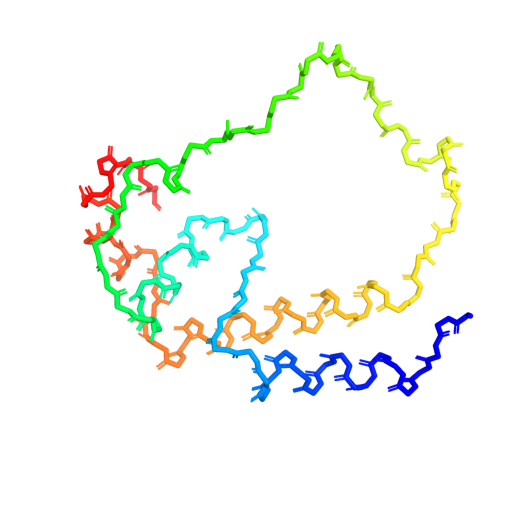8 -12.064 -3.014 1.00 98.06 93 ASN A CA 1
ATOM 768 C C . ASN A 1 93 ? 9.617 -10.753 -3.585 1.00 98.06 93 ASN A C 1
ATOM 770 O O . ASN A 1 93 ? 10.586 -10.759 -4.347 1.00 98.06 93 ASN A O 1
ATOM 774 N N . LEU A 1 94 ? 8.999 -9.627 -3.237 1.00 98.12 94 LEU A N 1
ATOM 775 C CA . LEU A 1 94 ? 9.417 -8.312 -3.692 1.00 98.12 94 LEU A CA 1
ATOM 776 C C . LEU A 1 94 ? 10.435 -7.696 -2.736 1.00 98.12 94 LEU A C 1
ATOM 778 O O . LEU A 1 94 ? 10.238 -7.614 -1.526 1.00 98.12 94 LEU A O 1
ATOM 782 N N . SER A 1 95 ? 11.507 -7.203 -3.336 1.00 97.00 95 SER A N 1
ATOM 783 C CA . SER A 1 95 ? 12.460 -6.256 -2.779 1.00 97.00 95 SER A CA 1
ATOM 784 C C . SER A 1 95 ? 12.666 -5.143 -3.803 1.00 97.00 95 SER A C 1
ATOM 786 O O . SER A 1 95 ? 12.185 -5.231 -4.937 1.00 97.00 95 SER A O 1
ATOM 788 N N . VAL A 1 96 ? 13.423 -4.117 -3.431 1.00 96.31 96 VAL A N 1
ATOM 789 C CA . VAL A 1 96 ? 13.858 -3.071 -4.362 1.00 96.31 96 VAL A CA 1
ATOM 790 C C . VAL A 1 96 ? 14.510 -3.676 -5.611 1.00 96.31 96 VAL A C 1
ATOM 792 O O . VAL A 1 96 ? 14.174 -3.308 -6.736 1.00 96.31 96 VAL A O 1
ATOM 795 N N . GLU A 1 97 ? 15.391 -4.660 -5.430 1.00 96.38 97 GLU A N 1
ATOM 796 C CA . GLU A 1 97 ? 16.086 -5.351 -6.517 1.00 96.38 97 GLU A CA 1
ATOM 797 C C . GLU A 1 97 ? 15.119 -6.161 -7.383 1.00 96.38 97 GLU A C 1
ATOM 799 O O . GLU A 1 97 ? 15.206 -6.120 -8.611 1.00 96.38 97 GLU A O 1
ATOM 804 N N . ALA A 1 98 ? 14.168 -6.867 -6.762 1.00 97.25 98 ALA A N 1
ATOM 805 C CA . ALA A 1 98 ? 13.159 -7.634 -7.490 1.00 97.25 98 ALA A CA 1
ATOM 806 C C . ALA A 1 98 ? 12.215 -6.733 -8.308 1.00 97.25 98 ALA A C 1
ATOM 808 O O . ALA A 1 98 ? 11.694 -7.166 -9.334 1.00 97.25 98 ALA A O 1
ATOM 809 N N . CYS A 1 99 ? 12.030 -5.477 -7.890 1.00 97.38 99 CYS A N 1
ATOM 810 C CA . CYS A 1 99 ?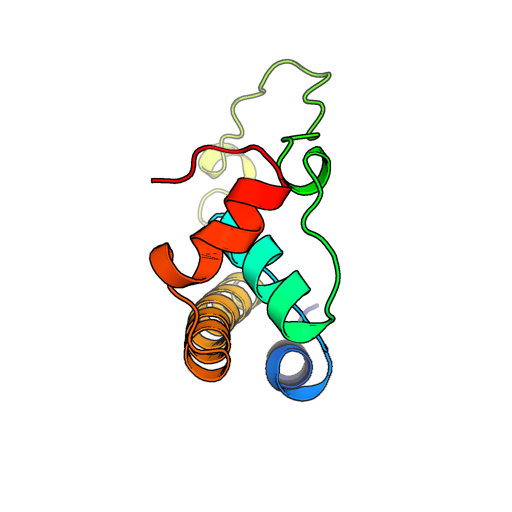 11.211 -4.482 -8.579 1.00 97.38 99 CYS A CA 1
ATOM 811 C C . CYS A 1 99 ? 11.934 -3.739 -9.712 1.00 97.38 99 CYS A C 1
ATOM 813 O O . CYS A 1 99 ? 11.277 -3.062 -10.507 1.00 97.38 99 CYS A O 1
ATOM 815 N N . GLN A 1 100 ? 13.252 -3.904 -9.869 1.00 96.62 100 GLN A N 1
ATOM 816 C CA . GLN A 1 100 ? 14.020 -3.246 -10.935 1.00 96.62 100 GLN A CA 1
ATOM 817 C C . GLN A 1 100 ? 13.439 -3.438 -12.348 1.00 96.62 100 GLN A C 1
ATOM 819 O O . GLN A 1 100 ? 13.407 -2.460 -13.093 1.00 96.62 100 GLN A O 1
ATOM 824 N N . PRO A 1 101 ? 12.912 -4.615 -12.748 1.00 96.44 101 PRO A N 1
ATOM 825 C CA . PRO A 1 101 ? 12.258 -4.755 -14.047 1.00 96.44 101 PRO A CA 1
ATOM 826 C C . PRO A 1 101 ? 11.058 -3.814 -14.226 1.00 96.44 101 PRO A C 1
ATOM 828 O O . PRO A 1 101 ? 10.903 -3.234 -15.296 1.00 96.44 101 PRO A O 1
ATOM 831 N N . CYS A 1 102 ? 10.234 -3.622 -13.192 1.00 96.94 102 CYS A N 1
ATOM 832 C CA . CYS A 1 102 ? 9.108 -2.685 -13.220 1.00 96.94 102 CYS A CA 1
ATOM 833 C C . CYS A 1 102 ? 9.598 -1.235 -13.348 1.00 96.94 102 CYS A C 1
ATOM 835 O O . CYS A 1 102 ? 9.120 -0.477 -14.190 1.00 96.94 102 CYS A O 1
ATOM 837 N N . PHE A 1 103 ? 10.622 -0.862 -12.581 1.00 96.81 103 PHE A N 1
ATOM 838 C CA . PHE A 1 103 ? 11.201 0.482 -12.641 1.00 96.81 103 PHE A CA 1
ATOM 839 C C . PHE A 1 103 ? 11.834 0.782 -14.006 1.00 96.81 103 PHE A C 1
ATOM 841 O O . PHE A 1 103 ? 11.652 1.869 -14.553 1.00 96.81 103 PHE A O 1
ATOM 848 N N . GLN A 1 104 ? 12.498 -0.206 -14.610 1.00 95.94 104 GLN A N 1
ATOM 849 C CA . GLN A 1 104 ? 13.055 -0.106 -15.960 1.00 95.94 104 GLN A CA 1
ATOM 850 C C . GLN A 1 104 ? 11.970 0.065 -17.027 1.00 95.94 104 GLN A C 1
ATOM 852 O O . GLN A 1 104 ? 12.139 0.878 -17.933 1.00 95.94 104 GLN A O 1
ATOM 857 N N . GLN A 1 105 ? 10.855 -0.663 -16.917 1.00 96.56 105 GLN A N 1
ATOM 858 C CA . GLN A 1 105 ? 9.694 -0.500 -17.802 1.00 96.56 105 GLN A CA 1
ATOM 859 C C . GLN A 1 105 ? 9.116 0.918 -17.716 1.00 96.56 105 GLN A C 1
ATOM 861 O O . GLN A 1 105 ? 8.881 1.559 -18.740 1.00 96.56 105 GLN A O 1
ATOM 866 N N . ALA A 1 106 ? 8.984 1.438 -16.495 1.00 95.75 106 ALA A N 1
ATOM 867 C CA . ALA A 1 106 ? 8.524 2.798 -16.244 1.00 95.75 106 ALA A CA 1
ATOM 868 C C . ALA A 1 106 ? 9.571 3.879 -16.582 1.00 95.75 106 ALA A C 1
ATOM 870 O O . ALA A 1 106 ? 9.253 5.068 -16.562 1.00 95.75 106 ALA A O 1
ATOM 871 N N . GLY A 1 107 ? 10.810 3.497 -16.902 1.00 94.19 107 GLY A N 1
ATOM 872 C CA . GLY A 1 107 ? 11.887 4.423 -17.246 1.00 94.19 107 GLY A CA 1
ATOM 873 C C . GLY A 1 107 ? 12.374 5.284 -16.077 1.00 94.19 107 GLY A C 1
ATOM 874 O O . GLY A 1 107 ? 12.892 6.375 -16.315 1.00 94.19 107 GLY A O 1
ATOM 875 N N . ILE A 1 108 ? 12.215 4.823 -14.833 1.00 91.38 108 ILE A N 1
ATOM 876 C CA . ILE A 1 108 ? 12.666 5.544 -13.636 1.00 91.38 108 ILE A CA 1
ATOM 877 C C . ILE A 1 108 ? 13.952 4.937 -13.071 1.00 91.38 108 ILE A C 1
ATOM 879 O O . ILE A 1 108 ? 14.201 3.737 -13.184 1.00 91.38 108 ILE A O 1
ATOM 883 N N . GLN A 1 109 ? 14.767 5.774 -12.430 1.00 85.06 109 GLN A N 1
ATOM 884 C CA . GLN A 1 109 ? 15.892 5.322 -11.615 1.00 85.06 109 GLN A CA 1
ATOM 885 C C . GLN A 1 109 ? 15.446 5.291 -10.159 1.00 85.06 109 GLN A C 1
ATOM 887 O O . GLN A 1 109 ? 15.232 6.342 -9.560 1.00 85.06 109 GLN A O 1
ATOM 892 N N . TYR A 1 110 ? 15.304 4.089 -9.614 1.00 79.00 110 TYR A N 1
ATOM 893 C CA . TYR A 1 110 ? 14.992 3.877 -8.208 1.00 79.00 110 TYR A CA 1
ATOM 894 C C . TYR A 1 110 ? 16.194 3.195 -7.535 1.00 79.00 110 TYR A C 1
ATOM 896 O O . TYR A 1 110 ? 16.684 2.203 -8.095 1.00 79.00 110 TYR A O 1
ATOM 904 N N . PRO A 1 111 ? 16.718 3.770 -6.435 1.00 63.62 111 PRO A N 1
ATOM 905 C CA . PRO A 1 111 ? 17.908 3.268 -5.753 1.00 63.62 111 PRO A CA 1
ATOM 906 C C . PRO A 1 111 ? 17.677 1.893 -5.134 1.00 63.62 111 PRO A C 1
ATOM 908 O O . PRO A 1 111 ? 16.522 1.625 -4.745 1.00 63.62 111 PRO A O 1
#

Solvent-accessible surface area (backbone atoms only — not comparable to full-atom values): 6947 Å² total; per-residue (Å²): 133,94,49,73,67,56,47,53,50,51,53,48,35,64,75,74,66,48,91,68,85,72,45,82,96,44,45,70,61,27,53,43,48,44,38,71,68,72,54,76,78,45,50,48,76,80,76,52,89,76,78,78,72,87,54,80,86,67,80,80,52,55,57,82,75,46,53,88,67,68,64,76,56,61,55,57,49,48,56,50,48,54,55,51,48,55,52,51,33,56,76,71,65,53,47,70,77,67,35,44,67,42,35,55,61,24,70,50,92,76,129

Foldseek 3Di:
DDDPVNLVVLLVCLQPVDLADDDPVCQLLRLLLVCLRPNDAQALVSVDPPPPCVDPPPPPPCCVPQNPDDDPRVVVSVVSNVVVSVVSCVVSVDDPVNSVRNCVRSVHDDD

pLDDT: mean 90.97, std 11.13, range [54.66, 98.75]

Secondary structure (DSSP, 8-state):
---HHHHHHHHHIIIII-S----GGGHHHHHHHHHHHH-----GGGGS------S------HHHHHTT---HHHHHHHHHHHHHHHHHHHHTT--HHHHHHHHHHTT----